Protein AF-X0ZDI9-F1 (afdb_monomer_lite)

Radius of gyration: 20.19 Å; chains: 1; bounding box: 44×26×47 Å

pLDDT: mean 77.32, std 14.58, range [35.03, 92.38]

Sequence (89 aa):
STSKFPFGSSIRRIETGFVWSARLPSAHLSELLSFVWKFTKSHEILIIDYKHSQVYGLWAETFDSEKNTWRTDKEFCLDKPLGSIGLKA

Organism: NCBI:txid412755

Secondary structure (DSSP, 8-state):
-----SS-EEEEEETTEEEEEE---GGGHHHHHHHHHHH-SS--------TT-------GGGEETTTTEE---HIIIIIHHHHHTT---

Foldseek 3Di:
DPPPPPWDKDWDADPVGIDIDTDDDPVCPVVVVVVCVVPDPDDDDDDDDDPDPDPPDPDVVQQDPVVRDGDPDCCVVPQVVCVVVVHHD

Structure (mmCIF, N/CA/C/O backbone):
data_AF-X0ZDI9-F1
#
_entry.id   AF-X0ZDI9-F1
#
loop_
_atom_site.group_PDB
_atom_site.id
_atom_site.type_symbol
_atom_site.label_atom_id
_atom_site.label_alt_id
_atom_site.label_comp_id
_atom_site.label_asym_id
_atom_site.label_entity_id
_atom_site.label_seq_id
_atom_site.pdbx_PDB_ins_code
_atom_site.Cartn_x
_atom_site.Cartn_y
_atom_site.Cartn_z
_atom_site.occupancy
_atom_site.B_iso_or_equiv
_atom_site.auth_seq_id
_atom_site.auth_comp_id
_atom_site.auth_asym_id
_atom_site.auth_atom_id
_atom_site.pdbx_PDB_model_num
ATOM 1 N N . SER A 1 1 ? 15.107 0.663 21.782 1.00 35.03 1 SER A N 1
ATOM 2 C CA . SER A 1 1 ? 14.841 -0.476 20.884 1.00 35.03 1 SER A CA 1
ATOM 3 C C . SER A 1 1 ? 13.581 -0.181 20.087 1.00 35.03 1 SER A C 1
ATOM 5 O O . SER A 1 1 ? 12.476 -0.275 20.599 1.00 35.03 1 SER A O 1
ATOM 7 N N . THR A 1 2 ? 13.717 0.286 18.849 1.00 36.84 2 THR A N 1
ATOM 8 C CA . THR A 1 2 ? 12.568 0.506 17.964 1.00 36.84 2 THR A CA 1
ATOM 9 C C . THR A 1 2 ? 12.165 -0.843 17.387 1.00 36.84 2 THR A C 1
ATOM 11 O O . THR A 1 2 ? 12.797 -1.321 16.448 1.00 36.84 2 THR A O 1
ATOM 14 N N . SER A 1 3 ? 11.146 -1.491 17.960 1.00 41.31 3 SER A N 1
ATOM 15 C CA . SER A 1 3 ? 10.495 -2.624 17.298 1.00 41.31 3 SER A CA 1
ATOM 16 C C . SER A 1 3 ? 9.852 -2.084 16.021 1.00 41.31 3 SER A C 1
ATOM 18 O O . SER A 1 3 ? 8.731 -1.574 16.032 1.00 41.31 3 SER A O 1
ATOM 20 N N . LYS A 1 4 ? 10.616 -2.079 14.926 1.00 48.03 4 LYS A N 1
ATOM 21 C CA . LYS A 1 4 ? 10.119 -1.705 13.610 1.00 48.03 4 LYS A CA 1
ATOM 22 C C . LYS A 1 4 ? 9.125 -2.782 13.221 1.00 48.03 4 LYS A C 1
ATOM 24 O O . LYS A 1 4 ? 9.505 -3.884 12.844 1.00 48.03 4 LYS A O 1
ATOM 29 N N . PHE A 1 5 ? 7.853 -2.456 13.386 1.00 54.91 5 PHE A N 1
ATOM 30 C CA . PHE A 1 5 ? 6.763 -3.148 12.731 1.00 54.91 5 PHE A CA 1
ATOM 31 C C . PHE A 1 5 ? 7.187 -3.434 11.276 1.00 54.91 5 PHE A C 1
ATOM 33 O O . PHE A 1 5 ? 7.690 -2.509 10.629 1.00 54.91 5 PHE A O 1
ATOM 40 N N . PRO A 1 6 ? 7.096 -4.680 10.776 1.00 60.44 6 PRO A N 1
ATOM 41 C CA . PRO A 1 6 ? 7.837 -5.112 9.583 1.00 60.44 6 PRO A CA 1
ATOM 42 C C . PRO A 1 6 ? 7.315 -4.511 8.267 1.00 60.44 6 PRO A C 1
ATOM 44 O O . PRO A 1 6 ? 7.724 -4.916 7.183 1.0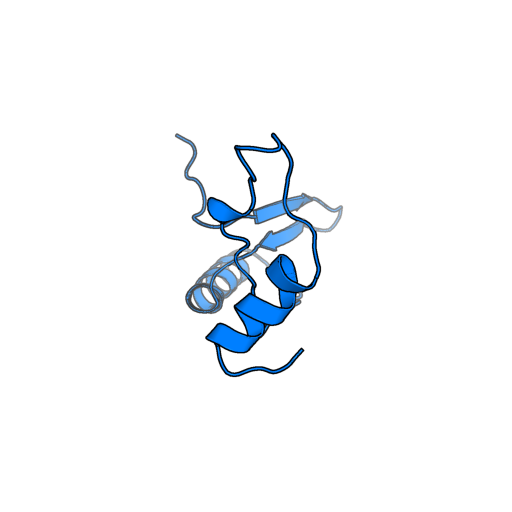0 60.44 6 PRO A O 1
ATOM 47 N N . PHE A 1 7 ? 6.416 -3.534 8.353 1.00 70.81 7 PHE A N 1
ATOM 48 C CA . PHE A 1 7 ? 5.794 -2.859 7.236 1.00 70.81 7 PHE A CA 1
ATOM 49 C C . PHE A 1 7 ? 5.609 -1.366 7.510 1.00 70.81 7 PHE A C 1
ATOM 51 O O . PHE A 1 7 ? 5.415 -0.924 8.647 1.00 70.81 7 PHE A O 1
ATOM 58 N N . GLY A 1 8 ? 5.648 -0.586 6.427 1.00 76.25 8 GLY A N 1
ATOM 59 C CA . GLY A 1 8 ? 5.391 0.847 6.469 1.00 76.25 8 GLY A CA 1
ATOM 60 C C . GLY A 1 8 ? 3.988 1.109 7.003 1.00 76.25 8 GLY A C 1
ATOM 61 O O . GLY A 1 8 ? 2.998 0.684 6.406 1.00 76.25 8 GLY A O 1
ATOM 62 N N . SER A 1 9 ? 3.905 1.802 8.134 1.00 86.12 9 SER A N 1
ATOM 63 C CA . SER A 1 9 ? 2.634 2.189 8.732 1.00 86.12 9 SER A CA 1
ATOM 64 C C . SER A 1 9 ? 2.713 3.568 9.370 1.00 86.12 9 SER A C 1
ATOM 66 O O . SER A 1 9 ? 3.788 4.047 9.734 1.00 86.12 9 SER A O 1
ATOM 68 N N . SER A 1 10 ? 1.561 4.216 9.483 1.00 88.75 10 SER A N 1
ATOM 69 C CA . SER A 1 10 ? 1.399 5.498 10.153 1.00 88.75 10 SER A CA 1
ATOM 70 C C . SER A 1 10 ? 0.089 5.519 10.930 1.00 88.75 10 SER A C 1
ATOM 72 O O . SER A 1 10 ? -0.920 4.948 10.512 1.00 88.75 10 SER A O 1
ATOM 74 N N . ILE A 1 11 ? 0.112 6.176 12.086 1.00 90.00 11 ILE A N 1
ATOM 75 C CA . ILE A 1 11 ? -1.063 6.348 12.935 1.00 90.00 11 ILE A CA 1
ATOM 76 C C . ILE A 1 11 ? -1.305 7.841 13.096 1.00 90.00 11 ILE A C 1
ATOM 78 O O . ILE A 1 11 ? -0.423 8.582 13.533 1.00 90.00 11 ILE A O 1
ATOM 82 N N . ARG A 1 12 ? -2.519 8.275 12.768 1.00 91.94 12 ARG A N 1
ATOM 83 C CA . ARG A 1 12 ? -3.015 9.623 13.045 1.00 91.94 12 ARG A CA 1
ATOM 84 C C . ARG A 1 12 ? -4.099 9.524 14.112 1.00 91.94 12 ARG A C 1
ATOM 86 O O . ARG A 1 12 ? -5.075 8.804 13.932 1.00 91.94 12 ARG A O 1
ATOM 93 N N . ARG A 1 13 ? -3.944 10.261 15.212 1.00 92.38 13 ARG A N 1
ATOM 94 C CA . ARG A 1 13 ? -5.005 10.409 16.220 1.00 92.38 13 ARG A CA 1
ATOM 95 C C . ARG A 1 13 ? -6.084 11.361 15.709 1.00 92.38 13 ARG A C 1
ATOM 97 O O . ARG A 1 13 ? -5.766 12.344 15.043 1.00 92.38 13 ARG A O 1
ATOM 104 N N . ILE A 1 14 ? -7.329 11.058 16.041 1.00 91.50 14 ILE A N 1
ATOM 105 C CA . ILE A 1 14 ? -8.506 11.903 15.816 1.00 91.50 14 ILE A CA 1
ATOM 106 C C . ILE A 1 14 ? -9.279 12.006 17.135 1.00 91.50 14 ILE A C 1
ATOM 108 O O 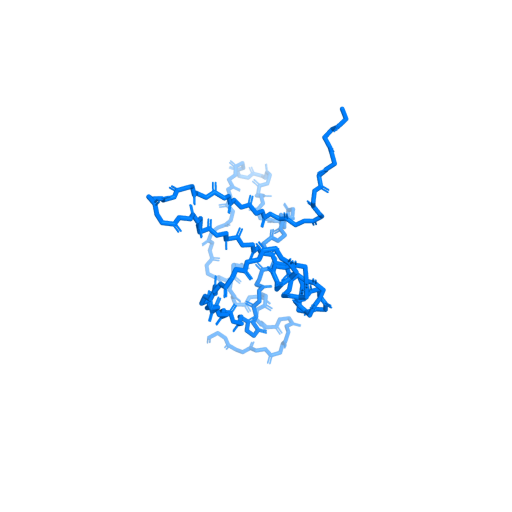. ILE A 1 14 ? -9.002 11.254 18.067 1.00 91.50 14 ILE A O 1
ATOM 112 N N . GLU A 1 15 ? -10.243 12.917 17.232 1.00 90.62 15 GLU A N 1
ATOM 113 C CA . GLU A 1 15 ? -10.989 13.158 18.480 1.00 90.62 15 GLU A CA 1
ATOM 114 C C . GLU A 1 15 ? -11.665 11.895 19.033 1.00 90.62 15 GLU A C 1
ATOM 116 O O . GLU A 1 15 ? -11.681 11.670 20.240 1.00 90.62 15 GLU A O 1
ATOM 121 N N . THR A 1 16 ? -12.165 11.033 18.148 1.00 88.75 16 THR A N 1
ATOM 122 C CA . THR A 1 16 ? -12.914 9.821 18.504 1.00 88.75 16 THR A CA 1
ATOM 123 C C . THR A 1 16 ? -12.070 8.544 18.500 1.00 88.75 16 THR A C 1
ATOM 125 O O . THR A 1 16 ? -12.605 7.459 18.726 1.00 88.75 16 THR A O 1
ATOM 128 N N . GLY A 1 17 ? -10.756 8.633 18.255 1.00 88.81 17 GLY A N 1
ATOM 129 C CA . GLY A 1 17 ? -9.891 7.457 18.169 1.00 88.81 17 GLY A CA 1
ATOM 130 C C . GLY A 1 17 ? -8.653 7.660 17.301 1.00 88.81 17 GLY A C 1
ATOM 131 O O . GLY A 1 17 ? -7.847 8.567 17.520 1.00 88.81 17 GLY A O 1
ATOM 132 N N . PHE A 1 18 ? -8.456 6.776 16.325 1.00 89.88 18 PHE A N 1
ATOM 133 C CA . PHE A 1 18 ? -7.294 6.822 15.446 1.00 89.88 18 PHE A CA 1
ATOM 134 C C . PHE A 1 18 ? -7.604 6.297 14.045 1.00 89.88 18 PHE A C 1
ATOM 136 O O . PHE A 1 18 ? -8.463 5.443 13.855 1.00 89.88 18 PHE A O 1
ATOM 143 N N . VAL A 1 19 ? -6.834 6.785 13.077 1.00 90.31 19 VAL A N 1
ATOM 144 C CA . VAL A 1 19 ? -6.729 6.231 11.730 1.00 90.31 19 VAL A CA 1
ATOM 145 C C . VAL A 1 19 ? -5.367 5.563 11.618 1.00 90.31 19 VAL A C 1
ATOM 147 O O . VAL A 1 19 ? -4.334 6.219 11.792 1.00 90.31 19 VAL A O 1
ATOM 150 N N . TRP A 1 20 ? -5.362 4.262 11.337 1.00 89.88 20 TRP A N 1
ATOM 151 C CA . TRP A 1 20 ? -4.145 3.493 11.098 1.00 89.88 20 TRP A CA 1
ATOM 152 C C . TRP A 1 20 ? -4.040 3.137 9.619 1.00 89.88 20 TRP A C 1
ATOM 154 O O . TRP A 1 20 ? -4.859 2.393 9.090 1.00 89.88 20 TRP A O 1
ATOM 164 N N . SER A 1 21 ? -3.020 3.676 8.953 1.00 88.56 21 SER A N 1
ATOM 165 C CA . SER A 1 21 ? -2.649 3.294 7.594 1.00 88.56 21 SER A CA 1
ATOM 166 C C . SER A 1 21 ? -1.479 2.317 7.649 1.00 88.56 21 SER A C 1
ATOM 168 O O . SER A 1 21 ? -0.475 2.586 8.311 1.00 88.56 21 SER A O 1
ATOM 170 N N . ALA A 1 22 ? -1.594 1.182 6.964 1.00 86.56 22 ALA A N 1
ATOM 171 C CA . ALA A 1 22 ? -0.546 0.173 6.896 1.00 86.56 22 ALA A CA 1
ATOM 172 C C . ALA A 1 22 ? -0.433 -0.387 5.473 1.00 86.56 22 ALA A C 1
ATOM 174 O O . ALA A 1 22 ? -1.439 -0.674 4.829 1.00 86.56 22 ALA A O 1
ATOM 175 N N . ARG A 1 23 ? 0.801 -0.549 4.986 1.00 85.38 23 ARG A N 1
ATOM 176 C CA . ARG A 1 23 ? 1.119 -1.249 3.733 1.00 85.38 23 ARG A CA 1
ATOM 177 C C . ARG A 1 23 ? 1.756 -2.587 4.063 1.00 85.38 23 ARG A C 1
ATOM 179 O O . ARG A 1 23 ? 2.959 -2.637 4.288 1.00 85.38 23 ARG A O 1
ATOM 186 N N . LEU A 1 24 ? 0.961 -3.647 4.104 1.00 76.50 24 LEU A N 1
ATOM 187 C CA . LEU A 1 24 ? 1.409 -4.979 4.499 1.00 76.50 24 LEU A CA 1
ATOM 188 C C . LEU A 1 24 ? 1.176 -6.011 3.392 1.00 76.50 24 LEU A C 1
ATOM 190 O O . LEU A 1 24 ? 0.258 -5.835 2.589 1.00 76.50 24 LEU A O 1
ATOM 194 N N . PRO A 1 25 ? 1.962 -7.103 3.361 1.00 79.75 25 PRO A N 1
ATOM 195 C CA . PRO A 1 25 ? 1.624 -8.272 2.561 1.00 79.75 25 PRO A CA 1
ATOM 196 C C . PRO A 1 25 ? 0.241 -8.808 2.945 1.00 79.75 25 PRO A C 1
ATOM 198 O O . PRO A 1 25 ? -0.119 -8.815 4.125 1.00 79.75 25 PRO A O 1
ATOM 201 N N . SER A 1 26 ? -0.505 -9.317 1.962 1.00 74.69 26 SER A N 1
ATOM 202 C CA . SER A 1 26 ? -1.854 -9.871 2.165 1.00 74.69 26 SER A CA 1
ATOM 203 C C . SER A 1 26 ? -1.895 -10.969 3.234 1.00 74.69 26 SER A C 1
ATOM 205 O O . SER A 1 26 ? -2.868 -11.064 3.981 1.00 74.69 26 SER A O 1
ATOM 207 N N . ALA A 1 27 ? -0.807 -11.733 3.375 1.00 79.00 27 ALA A N 1
ATOM 208 C CA . ALA A 1 27 ? -0.656 -12.787 4.376 1.00 79.00 27 ALA A CA 1
ATOM 209 C C . ALA A 1 27 ? -0.803 -12.307 5.835 1.00 79.00 27 ALA A C 1
ATOM 211 O O . ALA A 1 27 ? -1.206 -13.092 6.685 1.00 79.00 27 ALA A O 1
ATOM 212 N N . HIS A 1 28 ? -0.521 -11.033 6.132 1.00 79.75 28 HIS A N 1
ATOM 213 C CA . HIS A 1 28 ? -0.559 -10.494 7.500 1.00 79.75 28 HIS A CA 1
ATOM 214 C C . HIS A 1 28 ? -1.854 -9.741 7.836 1.00 79.75 28 HIS A C 1
ATOM 216 O O . HIS A 1 28 ? -2.008 -9.237 8.951 1.00 79.75 28 HIS A O 1
ATOM 222 N N . LEU A 1 29 ? -2.796 -9.636 6.892 1.00 81.94 29 LEU A N 1
ATOM 223 C CA . LEU A 1 29 ? -4.028 -8.874 7.102 1.00 81.94 29 LEU A CA 1
ATOM 224 C C . LEU A 1 29 ? -4.870 -9.460 8.239 1.00 81.94 29 LEU A C 1
ATOM 226 O O . LEU A 1 29 ? -5.328 -8.721 9.106 1.00 81.94 29 LEU A O 1
ATOM 230 N N . SER A 1 30 ? -5.040 -10.781 8.274 1.00 83.31 30 SER A N 1
ATOM 231 C CA . SER A 1 30 ? -5.831 -11.463 9.306 1.00 83.31 30 SER A CA 1
ATOM 232 C C . SER A 1 30 ? -5.270 -11.245 10.717 1.00 83.31 30 SER A C 1
ATOM 234 O O . SER A 1 30 ? -6.035 -11.005 11.655 1.00 83.31 30 SER A O 1
ATOM 236 N N . GLU A 1 31 ? -3.945 -11.269 10.869 1.00 84.44 31 GLU A N 1
ATOM 237 C CA . GLU A 1 31 ? -3.253 -11.010 12.136 1.00 84.44 31 GLU A CA 1
ATOM 238 C C . GLU A 1 31 ? -3.460 -9.565 12.598 1.00 84.44 31 GLU A C 1
ATOM 240 O O . GLU A 1 31 ? -3.800 -9.327 13.759 1.00 84.44 31 GLU A O 1
ATOM 245 N N . LEU A 1 32 ? -3.324 -8.602 11.678 1.00 83.94 32 LEU A N 1
ATOM 246 C CA . LEU A 1 32 ? -3.539 -7.182 11.952 1.00 83.94 32 LEU A CA 1
ATOM 247 C C . LEU A 1 32 ? -4.979 -6.904 12.394 1.00 83.94 32 LEU A C 1
ATOM 249 O O . LEU A 1 32 ? -5.197 -6.226 13.399 1.00 83.94 32 LEU A O 1
ATOM 253 N N . LEU A 1 33 ? -5.960 -7.449 11.675 1.00 84.44 33 LEU A N 1
ATOM 254 C CA . LEU A 1 33 ? -7.373 -7.282 12.011 1.00 84.44 33 LEU A CA 1
ATOM 255 C C . LEU A 1 33 ? -7.700 -7.911 13.365 1.00 84.44 33 LEU A C 1
ATOM 257 O O . LEU A 1 33 ? -8.343 -7.276 14.196 1.00 84.44 33 LEU A O 1
ATOM 261 N N . SER A 1 34 ? -7.186 -9.114 13.631 1.00 86.88 34 SER A N 1
ATOM 262 C CA . SER A 1 34 ? -7.358 -9.789 14.923 1.00 86.88 34 SER A CA 1
ATOM 263 C C . SER A 1 34 ? -6.732 -9.000 16.071 1.00 86.88 34 SER A C 1
ATOM 265 O O . SER A 1 34 ? -7.266 -8.978 17.180 1.00 86.88 34 SER A O 1
ATOM 267 N N . PHE A 1 35 ? -5.599 -8.343 15.824 1.00 86.38 35 PHE A N 1
ATOM 268 C CA . PHE A 1 35 ? -4.973 -7.451 16.790 1.00 86.38 35 PHE A CA 1
ATOM 269 C C . PHE A 1 35 ? -5.850 -6.222 17.058 1.00 86.38 35 PHE A C 1
ATOM 271 O O . PHE A 1 35 ? -6.202 -5.983 18.209 1.00 86.38 35 PHE A O 1
ATOM 278 N N . VAL A 1 36 ? -6.272 -5.483 16.026 1.00 87.12 36 VAL A N 1
ATOM 279 C CA . VAL A 1 36 ? -7.130 -4.287 16.177 1.00 87.12 36 VAL A CA 1
ATOM 280 C C . VAL A 1 36 ? -8.455 -4.628 16.861 1.00 87.12 36 VAL A C 1
ATOM 282 O O . VAL A 1 36 ? -8.908 -3.888 17.740 1.00 87.12 36 VAL A O 1
ATOM 285 N N . TRP A 1 37 ? -9.040 -5.777 16.525 1.00 87.94 37 TRP A N 1
ATOM 286 C CA . TRP A 1 37 ? -10.281 -6.272 17.118 1.00 87.94 37 TRP A CA 1
ATOM 287 C C . TRP A 1 37 ? -10.181 -6.425 18.641 1.00 87.94 37 TRP A C 1
ATOM 289 O O . TRP A 1 37 ? -11.123 -6.105 19.357 1.00 87.94 37 TRP A O 1
ATOM 299 N N . LYS A 1 38 ? -9.027 -6.856 19.167 1.00 89.50 38 LYS A N 1
ATOM 300 C CA . LYS A 1 38 ? -8.831 -7.043 20.617 1.00 89.50 38 LYS A CA 1
ATOM 301 C C . LYS A 1 38 ? -8.843 -5.740 21.418 1.00 89.50 38 LYS A C 1
ATOM 303 O O . LYS A 1 38 ? -9.095 -5.785 22.618 1.00 89.50 38 LYS A O 1
ATOM 308 N N . PHE A 1 39 ? -8.543 -4.604 20.790 1.00 85.81 39 PHE A N 1
ATOM 309 C CA . PHE A 1 39 ? -8.333 -3.333 21.494 1.00 85.81 39 PHE A CA 1
ATOM 310 C C . PHE A 1 39 ? -9.380 -2.264 21.186 1.00 85.81 39 PHE A C 1
ATOM 312 O O . PHE A 1 39 ? -9.441 -1.252 21.884 1.00 85.81 39 PHE A O 1
ATOM 319 N N . THR A 1 40 ? -10.201 -2.460 20.157 1.00 86.44 40 THR A N 1
ATOM 320 C CA . THR A 1 40 ? -11.195 -1.473 19.726 1.00 86.44 40 THR A CA 1
ATOM 321 C C . THR A 1 40 ? -12.607 -1.932 20.074 1.00 86.44 40 THR A C 1
ATOM 323 O O . THR A 1 40 ? -12.950 -3.100 19.932 1.00 86.44 40 THR A O 1
ATOM 326 N N . LYS A 1 41 ? -13.449 -1.000 20.539 1.00 86.38 41 LYS A N 1
ATOM 327 C CA . LYS A 1 41 ? -14.888 -1.260 20.740 1.00 86.38 41 LYS A CA 1
ATOM 328 C C . LYS A 1 41 ? -15.662 -1.231 19.419 1.00 86.38 41 LYS A C 1
ATOM 330 O O . LYS A 1 41 ? -16.688 -1.887 19.293 1.00 86.38 41 LYS A O 1
ATOM 335 N N . SER A 1 42 ? -15.166 -0.457 18.458 1.00 86.25 42 SER A N 1
ATOM 336 C CA . SER A 1 42 ? -15.686 -0.314 17.102 1.00 86.25 42 SER A CA 1
ATOM 337 C C . SER A 1 42 ? -14.539 0.060 16.163 1.00 86.25 42 SER A C 1
ATOM 339 O O . SER A 1 42 ? -13.588 0.728 16.576 1.00 86.25 42 SER A O 1
ATOM 341 N N . HIS A 1 43 ? -14.608 -0.390 14.913 1.00 85.31 43 HIS A N 1
ATOM 342 C CA . HIS A 1 43 ? -13.663 -0.021 13.864 1.00 85.31 43 HIS A CA 1
ATOM 343 C C . HIS A 1 43 ? -14.309 -0.184 12.488 1.00 85.31 43 HIS A C 1
ATOM 345 O O . HIS A 1 43 ? -15.155 -1.051 12.282 1.00 85.31 43 HIS A O 1
ATOM 351 N N . GLU A 1 44 ? -13.863 0.642 11.549 1.00 85.75 44 GLU A N 1
ATOM 352 C CA . GLU A 1 44 ? -14.189 0.541 10.131 1.00 85.75 44 GLU A CA 1
ATOM 353 C C . GLU A 1 44 ? -12.916 0.182 9.369 1.00 85.75 44 GLU A C 1
ATOM 355 O O . GLU A 1 44 ? -11.832 0.690 9.671 1.00 85.75 44 GLU A O 1
ATOM 360 N N . ILE A 1 45 ? -13.036 -0.725 8.401 1.00 84.00 45 ILE A N 1
ATOM 361 C CA . ILE A 1 45 ? -11.895 -1.264 7.664 1.00 84.00 45 ILE A CA 1
ATOM 362 C C . ILE A 1 45 ? -12.067 -0.914 6.192 1.00 84.00 45 ILE A C 1
ATOM 364 O O . ILE A 1 45 ? -13.032 -1.334 5.558 1.00 84.00 45 ILE A O 1
ATOM 368 N N . LEU A 1 46 ? -11.087 -0.198 5.642 1.00 83.81 46 LEU A N 1
ATOM 369 C CA . LEU A 1 46 ? -10.951 0.022 4.208 1.00 83.81 46 LEU A CA 1
ATOM 370 C C . LEU A 1 46 ? -9.725 -0.741 3.705 1.00 83.81 46 LEU A C 1
ATOM 372 O O . LEU A 1 46 ? -8.601 -0.460 4.120 1.00 83.81 46 LEU A O 1
ATOM 376 N N . ILE A 1 47 ? -9.945 -1.696 2.803 1.00 82.38 47 ILE A N 1
ATOM 377 C CA . ILE A 1 47 ? -8.879 -2.473 2.165 1.00 82.38 47 ILE A CA 1
ATOM 378 C C . ILE A 1 47 ? -8.770 -2.032 0.711 1.00 82.38 47 ILE A C 1
ATOM 380 O O . ILE A 1 47 ? -9.759 -2.021 -0.018 1.00 82.38 47 ILE A O 1
ATOM 384 N N . ILE A 1 48 ? -7.552 -1.691 0.296 1.00 80.06 48 ILE A N 1
ATOM 385 C CA . ILE A 1 48 ? -7.213 -1.429 -1.101 1.00 80.06 48 ILE A CA 1
ATOM 386 C C . ILE A 1 48 ? -6.207 -2.499 -1.518 1.00 80.06 48 ILE A C 1
ATOM 388 O O . ILE A 1 48 ? -5.038 -2.434 -1.139 1.00 80.06 48 ILE A O 1
ATOM 392 N N . ASP A 1 49 ? -6.681 -3.497 -2.260 1.00 70.12 49 ASP A N 1
ATOM 393 C CA . ASP A 1 49 ? -5.851 -4.576 -2.792 1.00 70.12 49 ASP A CA 1
ATOM 394 C C . ASP A 1 49 ? -5.394 -4.223 -4.214 1.00 70.12 49 ASP A C 1
ATOM 396 O O . ASP A 1 49 ? -6.188 -4.190 -5.158 1.00 70.12 49 ASP A O 1
ATOM 400 N N . TYR A 1 50 ? -4.111 -3.900 -4.372 1.00 63.91 50 TYR A N 1
ATOM 401 C CA . TYR A 1 50 ? -3.522 -3.676 -5.688 1.00 63.91 50 TYR A CA 1
ATOM 402 C C . TYR A 1 50 ? -3.056 -5.024 -6.245 1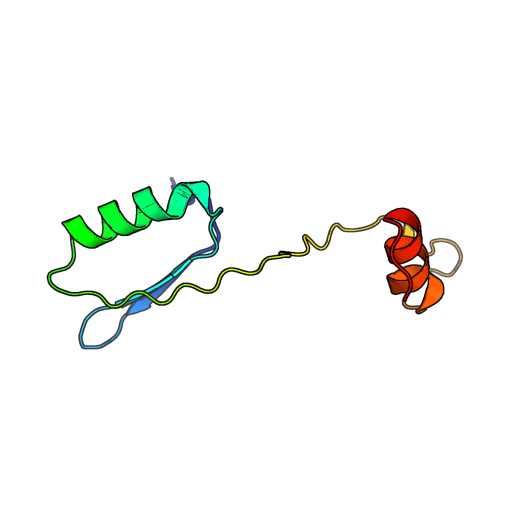.00 63.91 50 TYR A C 1
ATOM 404 O O . TYR A 1 50 ? -2.013 -5.529 -5.834 1.00 63.91 50 TYR A O 1
ATOM 412 N N . LYS A 1 51 ? -3.764 -5.564 -7.248 1.00 54.72 51 LYS A N 1
ATOM 413 C CA . LYS A 1 51 ? -3.365 -6.787 -7.985 1.00 54.72 51 LYS A CA 1
ATOM 414 C C . LYS A 1 51 ? -1.904 -6.779 -8.472 1.00 54.72 51 LYS A C 1
ATOM 416 O O . LYS A 1 51 ? -1.320 -7.842 -8.656 1.00 54.72 51 LYS A O 1
ATOM 421 N N . HIS A 1 52 ? -1.316 -5.596 -8.671 1.00 50.06 52 HIS A N 1
ATOM 422 C CA . HIS A 1 52 ? 0.068 -5.402 -9.098 1.00 50.06 52 HIS A CA 1
ATOM 423 C C . HIS A 1 52 ? 0.728 -4.263 -8.303 1.00 50.06 52 HIS A C 1
ATOM 425 O O . HIS A 1 52 ? 0.778 -3.121 -8.750 1.00 50.06 52 HIS A O 1
ATOM 431 N N . SER A 1 53 ? 1.245 -4.555 -7.109 1.00 43.53 53 SER A N 1
ATOM 432 C CA . SER A 1 53 ? 2.194 -3.659 -6.437 1.00 43.53 53 SER A CA 1
ATOM 433 C C . SER A 1 53 ? 3.530 -3.711 -7.184 1.00 43.53 53 SER A C 1
ATOM 435 O O . SER A 1 53 ? 4.322 -4.628 -6.971 1.00 43.53 53 SER A O 1
ATOM 437 N N . GLN A 1 54 ? 3.794 -2.748 -8.067 1.00 45.38 54 GLN A N 1
ATOM 438 C CA . GLN A 1 54 ? 5.106 -2.618 -8.700 1.00 45.38 54 GLN A CA 1
ATOM 439 C C . GLN A 1 54 ? 6.131 -2.177 -7.648 1.00 45.38 54 GLN A C 1
ATOM 441 O O . GLN A 1 54 ? 6.119 -1.044 -7.168 1.00 45.38 54 GLN A O 1
ATOM 446 N N . VAL A 1 55 ? 7.015 -3.099 -7.262 1.00 43.75 55 VAL A N 1
ATOM 447 C CA . VAL A 1 55 ? 8.268 -2.745 -6.594 1.00 43.75 55 VAL A CA 1
ATOM 448 C C . VAL A 1 55 ? 9.103 -2.019 -7.640 1.00 43.75 55 VAL A C 1
ATOM 450 O O . VAL A 1 55 ? 9.597 -2.640 -8.577 1.00 43.75 55 VAL A O 1
ATOM 453 N N . TYR A 1 56 ? 9.245 -0.702 -7.504 1.00 48.25 56 TYR A N 1
ATOM 454 C CA . TYR A 1 56 ? 10.251 0.036 -8.258 1.00 48.25 56 TYR A CA 1
ATOM 455 C C . TYR A 1 56 ? 11.622 -0.383 -7.721 1.00 48.25 56 TYR A C 1
ATOM 457 O O . TYR A 1 56 ? 12.109 0.148 -6.723 1.00 48.25 56 TYR A O 1
ATOM 465 N N . GLY A 1 57 ? 12.206 -1.409 -8.337 1.00 50.22 57 GLY A N 1
ATOM 466 C CA . GLY A 1 57 ? 13.612 -1.730 -8.158 1.00 50.22 57 GLY A CA 1
ATOM 467 C C . GLY A 1 57 ? 14.449 -0.627 -8.793 1.00 50.22 57 GLY A C 1
ATOM 468 O O . GLY A 1 57 ? 14.137 -0.164 -9.890 1.00 50.22 57 GLY A O 1
ATOM 469 N N . LEU A 1 58 ? 15.508 -0.197 -8.110 1.00 49.88 58 LEU A N 1
ATOM 470 C CA . LEU A 1 58 ? 16.552 0.590 -8.756 1.00 49.88 58 LEU A CA 1
ATOM 471 C C . LEU A 1 58 ? 17.172 -0.300 -9.836 1.00 49.88 58 LEU A C 1
ATOM 473 O O . LEU A 1 58 ? 17.875 -1.259 -9.526 1.00 49.88 58 LEU A O 1
ATOM 477 N N . TRP A 1 59 ? 16.848 -0.024 -11.094 1.00 71.12 59 TRP A N 1
ATOM 478 C CA . TRP A 1 59 ? 17.406 -0.737 -12.231 1.00 71.12 59 TRP A CA 1
ATOM 479 C C . TRP A 1 59 ? 18.739 -0.061 -12.565 1.00 71.12 59 TRP A C 1
ATOM 481 O O . TRP A 1 59 ? 18.764 1.113 -12.931 1.00 71.12 59 TRP A O 1
ATOM 491 N N . ALA A 1 60 ? 19.864 -0.737 -12.329 1.00 69.44 60 ALA A N 1
ATOM 492 C CA . ALA A 1 60 ? 21.189 -0.117 -12.431 1.00 69.44 60 ALA A CA 1
ATOM 493 C C . ALA A 1 60 ? 21.446 0.459 -13.838 1.00 69.44 60 ALA A C 1
ATOM 495 O O . ALA A 1 60 ? 22.051 1.516 -13.986 1.00 69.44 60 ALA A O 1
ATOM 496 N N . GLU A 1 61 ? 20.873 -0.176 -14.855 1.00 76.56 61 GLU A N 1
ATOM 497 C CA . GLU A 1 61 ? 20.935 0.190 -16.266 1.00 76.56 61 GLU A CA 1
ATOM 498 C C . GLU A 1 61 ? 20.103 1.439 -16.614 1.00 76.56 61 GLU A C 1
ATOM 500 O O . GLU A 1 61 ? 20.189 1.943 -17.734 1.00 76.56 61 GLU A O 1
ATOM 505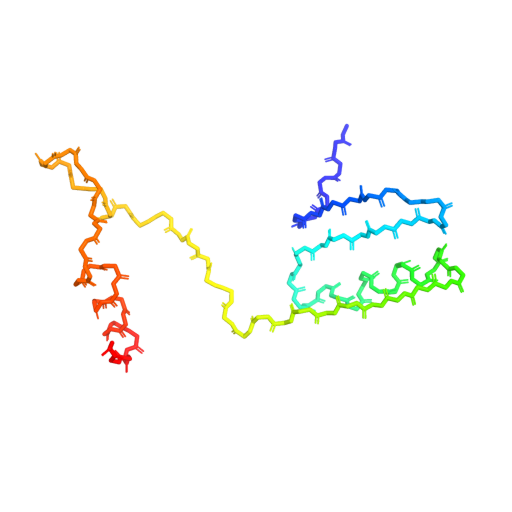 N N . THR A 1 62 ? 19.312 1.969 -15.669 1.00 82.19 62 THR A N 1
ATOM 506 C CA . THR A 1 62 ? 18.597 3.250 -15.841 1.00 82.19 62 THR A CA 1
ATOM 507 C C . THR A 1 62 ? 19.561 4.430 -15.851 1.00 82.19 62 THR A C 1
ATOM 509 O O . THR A 1 62 ? 19.208 5.497 -16.343 1.00 82.19 62 THR A O 1
ATOM 512 N N . PHE A 1 63 ? 20.762 4.282 -15.293 1.00 83.00 63 PHE A N 1
ATOM 513 C CA . PHE A 1 63 ? 21.769 5.332 -15.315 1.00 83.00 63 PHE A CA 1
ATOM 514 C C . PHE A 1 63 ? 22.747 5.098 -16.471 1.00 83.00 63 PHE A C 1
ATOM 516 O O . PHE A 1 63 ? 23.503 4.129 -16.472 1.00 83.00 63 PHE A O 1
ATOM 523 N N . ASP A 1 64 ? 22.727 5.990 -17.461 1.00 83.81 64 ASP A N 1
ATOM 524 C CA . ASP A 1 64 ? 23.678 6.002 -18.573 1.00 83.81 64 ASP A CA 1
ATOM 525 C C . ASP A 1 64 ? 24.967 6.679 -18.089 1.00 83.81 64 ASP A C 1
ATOM 527 O O . ASP A 1 64 ? 25.030 7.906 -17.953 1.00 83.81 64 ASP A O 1
ATOM 531 N N . SER A 1 65 ? 25.983 5.871 -17.776 1.00 84.88 65 SER A N 1
ATOM 532 C CA . SER A 1 65 ? 27.267 6.349 -17.255 1.00 84.88 65 SER A CA 1
ATOM 533 C C . SER A 1 65 ? 28.100 7.100 -18.293 1.00 84.88 65 SER A C 1
ATOM 535 O O . SER A 1 65 ? 28.912 7.939 -17.910 1.00 84.88 65 SER A O 1
ATOM 537 N N . GLU A 1 66 ? 27.891 6.850 -19.588 1.00 89.06 66 GLU A N 1
ATOM 538 C CA . GLU A 1 66 ? 28.608 7.537 -20.666 1.00 89.06 66 GLU A CA 1
ATOM 539 C C . GLU A 1 66 ? 28.092 8.965 -20.838 1.00 89.06 66 GLU A C 1
ATOM 541 O O . GLU A 1 66 ? 28.870 9.902 -21.022 1.00 89.06 66 GLU A O 1
ATOM 546 N N . LYS A 1 67 ? 26.771 9.148 -20.733 1.00 88.50 67 LYS A N 1
ATOM 547 C CA . LYS A 1 67 ? 26.122 10.464 -20.834 1.00 88.50 67 LYS A CA 1
ATOM 548 C C . LYS A 1 67 ? 25.927 11.150 -19.490 1.00 88.50 67 LYS A C 1
ATOM 550 O O . LYS A 1 67 ? 25.537 12.314 -19.472 1.00 88.50 67 LYS A O 1
ATOM 555 N N . ASN A 1 68 ? 26.172 10.447 -18.385 1.00 87.25 68 ASN A N 1
ATOM 556 C CA . ASN A 1 68 ? 25.922 10.907 -17.020 1.00 87.25 68 ASN A CA 1
ATOM 557 C C . ASN A 1 68 ? 24.463 11.374 -16.815 1.00 87.25 68 ASN A C 1
ATOM 559 O O . ASN A 1 68 ? 24.200 12.423 -16.225 1.00 87.25 68 ASN A O 1
ATOM 563 N N . THR A 1 69 ? 23.502 10.624 -17.363 1.00 85.88 69 THR A N 1
ATOM 564 C CA . THR A 1 69 ? 22.070 10.973 -17.332 1.00 85.88 69 THR A CA 1
ATOM 565 C C . THR A 1 69 ? 21.191 9.761 -17.046 1.00 85.88 69 THR A C 1
ATOM 567 O O . THR A 1 69 ? 21.578 8.615 -17.264 1.00 85.88 69 THR A O 1
ATOM 570 N N . TRP A 1 70 ? 19.979 10.015 -16.551 1.00 82.88 70 TRP A N 1
ATOM 571 C CA . TRP A 1 70 ? 18.977 8.974 -16.343 1.00 82.88 70 TRP A CA 1
ATOM 572 C C . TRP A 1 70 ? 18.214 8.695 -17.636 1.00 82.88 70 TRP A C 1
ATOM 574 O O . TRP A 1 70 ? 17.669 9.608 -18.263 1.00 82.88 70 TRP A O 1
ATOM 584 N N . ARG A 1 71 ? 18.125 7.419 -18.006 1.00 84.75 71 ARG A N 1
ATOM 585 C CA . ARG A 1 71 ? 17.277 6.941 -19.092 1.00 84.75 71 ARG A CA 1
ATOM 586 C C . ARG A 1 71 ? 15.813 7.097 -18.713 1.00 84.75 71 ARG A C 1
ATOM 588 O O . ARG A 1 71 ? 15.351 6.558 -17.713 1.00 84.75 71 ARG A O 1
ATOM 595 N N . THR A 1 72 ? 15.095 7.842 -19.538 1.00 84.00 72 THR A N 1
ATOM 596 C CA . THR A 1 72 ? 13.662 8.131 -19.372 1.00 84.00 72 THR A CA 1
ATOM 597 C C . THR A 1 72 ? 12.877 7.855 -20.654 1.00 84.00 72 THR A C 1
ATOM 599 O O . THR A 1 72 ? 11.696 8.183 -20.754 1.00 84.00 72 THR A O 1
ATOM 602 N N . ASP A 1 73 ? 13.531 7.264 -21.658 1.00 87.25 73 ASP A N 1
ATOM 603 C CA . ASP A 1 73 ? 12.920 6.964 -22.944 1.00 87.25 73 ASP A CA 1
ATOM 604 C C . ASP A 1 73 ? 11.873 5.845 -22.825 1.00 87.25 73 ASP A C 1
ATOM 606 O O . ASP A 1 73 ? 12.044 4.883 -22.073 1.00 87.25 73 ASP A O 1
ATOM 610 N N . LYS A 1 74 ? 10.774 5.973 -23.584 1.00 84.88 74 LYS A N 1
ATOM 611 C CA . LYS A 1 74 ? 9.655 5.013 -23.573 1.00 84.88 74 LYS A CA 1
ATOM 612 C C . LYS A 1 74 ? 10.121 3.590 -23.897 1.00 84.88 74 LYS A C 1
ATOM 614 O O . LYS A 1 74 ? 9.659 2.642 -23.268 1.00 84.88 74 LYS A O 1
ATOM 619 N N . GLU A 1 75 ? 11.053 3.452 -24.837 1.00 87.56 75 GLU A N 1
ATOM 620 C CA . GLU A 1 75 ? 11.579 2.150 -25.245 1.00 87.56 75 GLU A CA 1
ATOM 621 C C . GLU A 1 75 ? 12.201 1.407 -24.049 1.00 87.56 75 GLU A C 1
ATOM 623 O O . GLU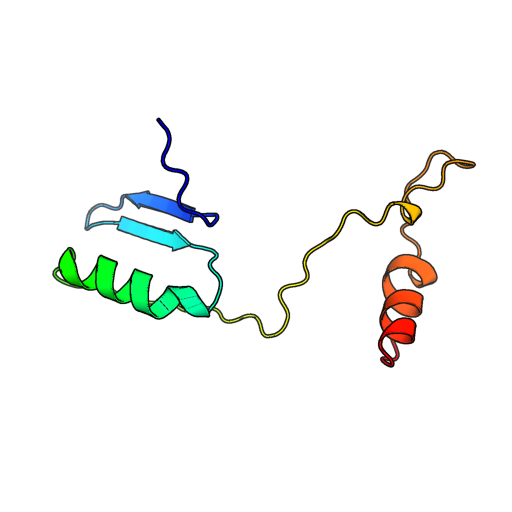 A 1 75 ? 11.935 0.224 -23.835 1.00 87.56 75 GLU A O 1
ATOM 628 N N . PHE A 1 76 ? 12.994 2.104 -23.233 1.00 85.12 76 PHE A N 1
ATOM 629 C CA . PHE A 1 76 ? 13.628 1.556 -22.036 1.00 85.12 76 PHE A CA 1
ATOM 630 C C . PHE A 1 76 ? 12.678 1.377 -20.859 1.00 85.12 76 PHE A C 1
ATOM 632 O O . PHE A 1 76 ? 12.669 0.318 -20.238 1.00 85.12 76 PHE A O 1
ATOM 639 N N . CYS A 1 77 ? 11.897 2.406 -20.530 1.00 80.88 77 CYS A N 1
ATOM 640 C CA . CYS A 1 77 ? 11.061 2.397 -19.332 1.00 80.88 77 CYS A CA 1
ATOM 641 C C . CYS A 1 77 ? 9.796 1.544 -19.487 1.00 80.88 77 CYS A C 1
ATOM 643 O O . CYS A 1 77 ? 9.222 1.145 -18.475 1.00 80.88 77 CYS A O 1
ATOM 645 N N . LEU A 1 78 ? 9.345 1.285 -20.720 1.00 80.81 78 LEU A N 1
ATOM 646 C CA . LEU A 1 78 ? 8.059 0.643 -20.987 1.00 80.81 78 LEU A CA 1
ATOM 647 C C . LEU A 1 78 ? 8.168 -0.517 -21.980 1.00 80.81 78 LEU A C 1
ATOM 649 O O . LEU A 1 78 ? 7.858 -1.650 -21.617 1.00 80.81 78 LEU A O 1
ATOM 653 N N . ASP A 1 79 ? 8.620 -0.265 -23.209 1.00 87.50 79 ASP A N 1
ATOM 654 C CA . ASP A 1 79 ? 8.467 -1.247 -24.292 1.00 87.50 79 ASP A CA 1
ATOM 655 C C . ASP A 1 79 ? 9.324 -2.505 -24.053 1.00 87.50 79 ASP A C 1
ATOM 657 O O . ASP A 1 79 ? 8.837 -3.630 -24.192 1.00 87.50 79 ASP A O 1
ATOM 661 N N . LYS A 1 80 ? 10.583 -2.339 -23.625 1.00 83.62 80 LYS A N 1
ATOM 662 C CA . LYS A 1 80 ? 11.491 -3.454 -23.301 1.00 83.62 80 LYS A CA 1
ATOM 663 C C . LYS A 1 80 ? 11.037 -4.273 -22.085 1.00 83.62 80 LYS A C 1
ATOM 665 O O . LYS A 1 80 ? 10.966 -5.497 -22.221 1.00 83.62 80 LYS A O 1
ATOM 670 N N . PRO A 1 81 ? 10.715 -3.667 -20.923 1.00 80.12 81 PRO A N 1
ATOM 671 C CA . PRO A 1 81 ? 10.194 -4.406 -19.775 1.00 80.12 81 PRO A CA 1
ATOM 672 C C . PRO A 1 81 ? 8.884 -5.137 -20.058 1.00 80.12 81 PRO A C 1
ATOM 674 O O . PRO A 1 81 ? 8.725 -6.271 -19.623 1.00 80.12 81 PRO A O 1
ATOM 677 N N . LEU A 1 82 ? 7.950 -4.526 -20.796 1.00 76.06 82 LEU A N 1
ATOM 678 C CA . LEU A 1 82 ? 6.701 -5.201 -21.159 1.00 76.06 82 LEU A CA 1
ATOM 679 C C . LEU A 1 82 ? 6.968 -6.369 -22.111 1.00 76.06 82 LEU A C 1
ATOM 681 O O . LEU A 1 82 ? 6.462 -7.469 -21.883 1.00 76.06 82 LEU A O 1
ATOM 685 N N . GLY A 1 83 ? 7.831 -6.166 -23.109 1.00 82.38 83 GLY A N 1
ATOM 686 C CA . GLY A 1 83 ? 8.243 -7.222 -24.029 1.00 82.38 83 GLY A CA 1
ATOM 687 C C . GLY A 1 83 ? 8.912 -8.408 -23.329 1.00 82.38 83 GLY A C 1
ATOM 688 O O . GLY A 1 83 ? 8.628 -9.554 -23.679 1.00 82.38 83 GLY A O 1
ATOM 689 N N . SER A 1 84 ? 9.745 -8.171 -22.308 1.00 78.62 84 SER A N 1
ATOM 690 C CA . SER A 1 84 ? 10.448 -9.242 -21.580 1.00 78.62 84 SER A CA 1
ATOM 691 C C . SER A 1 84 ? 9.522 -10.129 -20.742 1.00 78.62 84 SER A C 1
ATOM 693 O O . SER A 1 84 ? 9.866 -11.279 -20.474 1.00 78.62 84 SER A O 1
ATOM 695 N N . ILE A 1 85 ? 8.332 -9.633 -20.388 1.00 78.44 85 ILE A N 1
ATOM 696 C CA . ILE A 1 85 ? 7.281 -10.395 -19.694 1.00 78.44 85 ILE A CA 1
ATOM 697 C C . ILE A 1 85 ? 6.148 -10.846 -20.630 1.00 78.44 85 ILE A C 1
ATOM 699 O O . ILE A 1 85 ? 5.109 -11.310 -20.163 1.00 78.44 85 ILE A O 1
ATOM 703 N N . GLY A 1 86 ? 6.335 -10.730 -21.949 1.00 80.88 86 GLY A N 1
ATOM 704 C CA . GLY 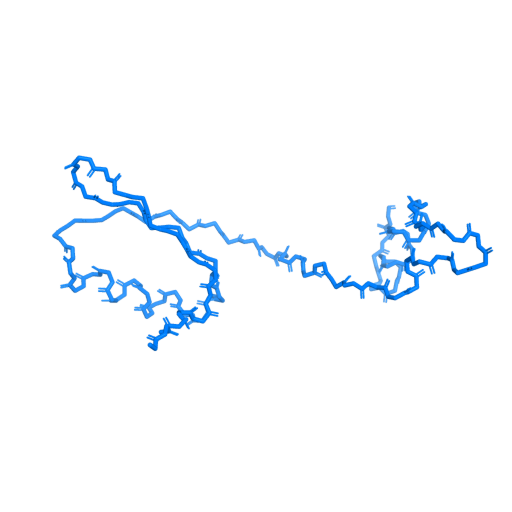A 1 86 ? 5.376 -11.194 -22.957 1.00 80.88 86 GLY A CA 1
ATOM 705 C C . GLY A 1 86 ? 4.156 -10.288 -23.155 1.00 80.88 86 GLY A C 1
ATOM 706 O O . GLY A 1 86 ? 3.173 -10.712 -23.762 1.00 80.88 86 GLY A O 1
ATOM 707 N N . LEU A 1 87 ? 4.203 -9.050 -22.663 1.00 65.81 87 LEU A N 1
ATOM 708 C CA . LEU A 1 87 ? 3.173 -8.034 -22.870 1.00 65.81 87 LEU A CA 1
ATOM 709 C C . LEU A 1 87 ? 3.585 -7.076 -24.000 1.00 65.81 87 LEU A C 1
ATOM 711 O O . LEU A 1 87 ? 4.767 -6.858 -24.256 1.00 65.81 87 LEU A O 1
ATOM 715 N N . LYS A 1 88 ? 2.605 -6.494 -24.697 1.00 74.81 88 LYS A N 1
ATOM 716 C CA . LYS A 1 88 ? 2.833 -5.430 -25.691 1.00 74.81 88 LYS A CA 1
ATOM 717 C C . LYS A 1 88 ? 2.370 -4.092 -25.112 1.00 74.81 88 LYS A C 1
ATOM 719 O O . LYS A 1 88 ? 1.322 -4.058 -24.469 1.00 74.81 88 LYS A O 1
ATOM 724 N N . ALA A 1 89 ? 3.178 -3.052 -25.316 1.00 58.38 89 ALA A N 1
ATOM 725 C CA . ALA A 1 89 ? 2.905 -1.675 -24.900 1.00 58.38 89 ALA A CA 1
ATOM 726 C C . ALA A 1 89 ? 1.834 -0.996 -25.764 1.00 58.38 89 ALA A C 1
ATOM 728 O O . ALA A 1 89 ? 1.744 -1.340 -26.967 1.00 58.38 89 ALA A O 1
#